Protein AF-A0A6V7IF59-F1 (afdb_monomer_lite)

Organism: NCBI:txid1563983

Secondary structure (DSSP, 8-state):
-HHHHHHH-TT-----PPPTTT--TTHHHH-TTHIIIIIHHHHHHHHH-

pLDDT: mean 85.95, std 6.02, range [64.88, 94.81]

Structure (mmCIF, N/CA/C/O backbone):
data_AF-A0A6V7IF59-F1
#
_entry.id   AF-A0A6V7IF59-F1
#
loop_
_atom_site.group_PDB
_atom_site.id
_atom_site.type_symbol
_atom_site.label_atom_id
_atom_site.label_alt_id
_atom_site.label_comp_id
_atom_site.label_asym_id
_atom_site.label_entity_id
_atom_site.label_seq_id
_atom_site.pdbx_PDB_ins_code
_atom_site.Cartn_x
_atom_site.Cartn_y
_atom_site.Cartn_z
_atom_site.occupancy
_atom_site.B_iso_or_equiv
_atom_site.auth_seq_id
_atom_site.auth_comp_id
_atom_site.auth_asym_id
_atom_site.auth_atom_id
_atom_site.pdbx_PDB_model_num
ATOM 1 N N . ASP A 1 1 ? -6.418 15.861 2.129 1.00 74.06 1 ASP A N 1
ATOM 2 C CA . ASP A 1 1 ? -5.333 15.512 3.066 1.00 74.06 1 ASP A CA 1
ATOM 3 C C . ASP A 1 1 ? -5.510 14.063 3.517 1.00 74.06 1 ASP A C 1
ATOM 5 O O . ASP A 1 1 ? -6.566 13.729 4.049 1.00 74.06 1 ASP A O 1
ATOM 9 N N . LEU A 1 2 ? -4.521 13.201 3.257 1.00 79.06 2 LEU A N 1
ATOM 10 C CA . LEU A 1 2 ? -4.566 11.774 3.610 1.00 79.06 2 LEU A CA 1
ATOM 11 C C . LEU A 1 2 ? -4.670 11.562 5.130 1.00 79.06 2 LEU A C 1
ATOM 13 O O . LEU A 1 2 ? -5.339 10.633 5.575 1.00 79.06 2 LEU A O 1
ATOM 17 N N . LYS A 1 3 ? -4.077 12.457 5.935 1.00 83.19 3 LYS A N 1
ATOM 18 C CA . LYS A 1 3 ? -4.118 12.371 7.404 1.00 83.19 3 LYS A CA 1
ATOM 19 C C . LYS A 1 3 ? -5.528 12.594 7.948 1.00 83.19 3 LYS A C 1
ATOM 21 O O . LYS A 1 3 ? -5.968 11.866 8.833 1.00 83.19 3 LYS A O 1
ATOM 26 N N . LEU A 1 4 ? -6.242 13.564 7.376 1.00 86.56 4 LEU A N 1
ATOM 27 C CA . LEU A 1 4 ? -7.626 13.871 7.740 1.00 86.56 4 LEU A CA 1
ATOM 28 C C . LEU A 1 4 ? -8.589 12.748 7.337 1.00 86.56 4 LEU A C 1
ATOM 30 O O . LEU A 1 4 ? -9.567 12.491 8.031 1.00 86.56 4 LEU A O 1
ATOM 34 N N . LEU A 1 5 ? -8.335 12.083 6.208 1.00 84.25 5 LEU A N 1
ATOM 35 C CA . LEU A 1 5 ? -9.144 10.942 5.787 1.00 84.25 5 LEU A CA 1
ATOM 36 C C . LEU A 1 5 ? -8.920 9.742 6.715 1.00 84.25 5 LEU A C 1
ATOM 38 O O . LEU A 1 5 ? -9.887 9.136 7.170 1.00 84.25 5 LEU A O 1
ATOM 42 N N . LYS A 1 6 ? -7.660 9.461 7.071 1.00 83.94 6 LYS A N 1
ATOM 43 C CA . LYS A 1 6 ? -7.311 8.408 8.031 1.00 83.94 6 LYS A CA 1
ATOM 44 C C . LYS A 1 6 ? -7.998 8.615 9.380 1.00 83.94 6 LYS A C 1
ATOM 46 O O . LYS A 1 6 ? -8.545 7.668 9.926 1.00 83.94 6 LYS A O 1
ATOM 51 N N . SER A 1 7 ? -8.022 9.843 9.902 1.00 84.31 7 SER A N 1
ATOM 52 C CA . SER A 1 7 ? -8.651 10.125 11.199 1.00 84.31 7 SER A CA 1
ATOM 53 C C . SER A 1 7 ? -10.178 9.976 11.198 1.00 84.31 7 SER A C 1
ATOM 55 O O . SER A 1 7 ? -10.776 9.922 12.266 1.00 84.31 7 SER A O 1
ATOM 57 N N . LYS A 1 8 ? -10.818 9.944 10.021 1.00 89.38 8 LYS A N 1
ATOM 58 C CA . LYS A 1 8 ? -12.270 9.749 9.873 1.00 89.38 8 LYS A CA 1
ATOM 59 C C . LYS A 1 8 ? -12.669 8.281 9.713 1.00 89.38 8 LYS A C 1
ATOM 61 O O . LYS A 1 8 ? -13.843 7.962 9.866 1.00 89.38 8 LYS A O 1
ATOM 66 N N . LEU A 1 9 ? -11.724 7.398 9.397 1.00 87.56 9 LEU A N 1
ATOM 67 C CA . LEU A 1 9 ? -11.970 5.968 9.239 1.00 87.56 9 LEU A CA 1
ATOM 68 C C . LEU A 1 9 ? -11.748 5.270 10.588 1.00 87.56 9 LEU A C 1
ATOM 70 O O . LEU A 1 9 ? -10.624 5.177 11.069 1.00 87.56 9 LEU A O 1
ATOM 74 N N . SER A 1 10 ? -12.821 4.773 11.207 1.00 82.44 10 SER A N 1
ATOM 75 C CA . SER A 1 10 ? -12.787 4.170 12.551 1.00 82.44 10 SER A CA 1
ATOM 76 C C . SER A 1 10 ? -12.159 2.773 12.611 1.00 82.44 10 SER A C 1
ATOM 78 O O . SER A 1 10 ? -11.858 2.284 13.696 1.00 82.44 10 SER A O 1
ATOM 80 N N . SER A 1 11 ? -11.983 2.107 11.467 1.00 85.00 11 SER A N 1
ATOM 81 C CA . SER A 1 11 ? -11.611 0.686 11.397 1.00 85.00 11 SER A CA 1
ATOM 82 C C . SER A 1 11 ? -10.549 0.436 10.328 1.00 85.00 11 SER A C 1
ATOM 84 O O . SER A 1 11 ? -10.727 -0.369 9.419 1.00 85.00 11 SER A O 1
ATOM 86 N N . VAL A 1 12 ? -9.437 1.166 10.410 1.00 85.19 12 VAL A N 1
ATOM 87 C CA . VAL A 1 12 ? -8.298 0.972 9.504 1.00 85.19 12 VAL A CA 1
ATOM 88 C C . VAL A 1 12 ? -7.516 -0.272 9.932 1.00 85.19 12 VAL A C 1
ATOM 90 O O . VAL A 1 12 ? -6.896 -0.284 10.990 1.00 85.19 12 VAL A O 1
ATOM 93 N N . ILE A 1 13 ? -7.553 -1.317 9.101 1.00 85.19 13 ILE A N 1
ATOM 94 C CA . ILE A 1 13 ? -6.887 -2.609 9.355 1.00 85.19 13 ILE A CA 1
ATOM 95 C C . ILE A 1 13 ? -5.422 -2.590 8.889 1.00 85.19 13 ILE A C 1
ATOM 97 O O . ILE A 1 13 ? -4.573 -3.263 9.470 1.00 85.19 13 ILE A O 1
ATOM 101 N N . LEU A 1 14 ? -5.112 -1.805 7.855 1.00 84.62 14 LEU A N 1
ATOM 102 C CA . LEU A 1 14 ? -3.778 -1.695 7.276 1.00 84.62 14 LEU A CA 1
ATOM 103 C C . LEU A 1 14 ? -3.507 -0.244 6.868 1.00 84.62 14 LEU A C 1
ATOM 105 O O . LEU A 1 14 ? -4.317 0.370 6.176 1.00 84.62 14 LEU A O 1
AT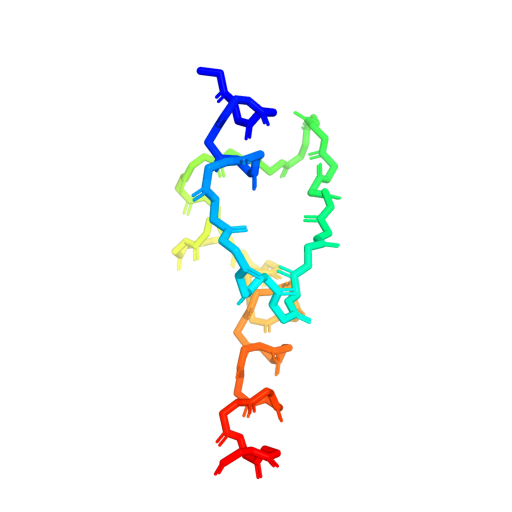OM 109 N N . ASP A 1 15 ? -2.364 0.288 7.297 1.00 85.94 15 ASP A N 1
ATOM 110 C CA . ASP A 1 15 ? -1.853 1.596 6.887 1.00 85.94 15 ASP A CA 1
ATOM 111 C C . ASP A 1 15 ? -0.328 1.542 6.795 1.00 85.94 15 ASP A C 1
ATOM 113 O O . ASP A 1 15 ? 0.360 1.331 7.796 1.00 85.94 15 ASP A O 1
ATOM 117 N N . TYR A 1 16 ? 0.197 1.728 5.590 1.00 84.69 16 TYR A N 1
ATOM 118 C CA . TYR A 1 16 ? 1.623 1.863 5.347 1.00 84.69 16 TYR A CA 1
ATOM 119 C C . TYR A 1 16 ? 1.855 2.891 4.248 1.00 84.69 16 TYR A C 1
ATOM 121 O O . TYR A 1 16 ? 1.095 3.018 3.286 1.00 84.69 16 TYR A O 1
ATOM 129 N N . LYS A 1 17 ? 2.919 3.670 4.424 1.00 82.50 17 LYS A N 1
ATOM 130 C CA . LYS A 1 17 ? 3.243 4.780 3.539 1.00 82.50 17 LYS A CA 1
ATOM 131 C C . LYS A 1 17 ? 4.178 4.299 2.437 1.00 82.50 17 LYS A C 1
ATOM 133 O O . LYS A 1 17 ? 5.276 3.831 2.728 1.00 82.50 17 LYS A O 1
ATOM 138 N N . MET A 1 18 ? 3.769 4.492 1.188 1.00 83.12 18 MET A N 1
ATOM 139 C CA . MET A 1 18 ? 4.643 4.250 0.042 1.00 83.12 18 MET A CA 1
ATOM 140 C C . MET A 1 18 ? 5.777 5.283 -0.017 1.00 83.12 18 MET A C 1
ATOM 142 O O . MET A 1 18 ? 5.572 6.439 0.382 1.00 83.12 18 MET A O 1
ATOM 146 N N . PRO A 1 19 ? 6.968 4.905 -0.515 1.00 80.12 19 PRO A N 1
ATOM 147 C CA . PRO A 1 19 ? 8.070 5.841 -0.664 1.00 80.12 19 PRO A CA 1
ATOM 148 C C . PRO A 1 19 ? 7.658 7.004 -1.590 1.00 80.12 19 PRO A C 1
ATOM 150 O O . PRO A 1 19 ? 7.251 6.771 -2.729 1.00 80.12 19 PRO A O 1
ATOM 153 N N . PRO A 1 20 ? 7.753 8.265 -1.130 1.00 64.88 20 PRO A N 1
ATOM 154 C CA . PRO A 1 20 ? 7.125 9.412 -1.794 1.00 64.88 20 PRO A CA 1
ATOM 155 C C . PRO A 1 20 ? 7.741 9.788 -3.148 1.00 64.88 20 PRO A C 1
ATOM 157 O O . PRO A 1 20 ? 7.118 10.527 -3.903 1.00 64.88 20 PRO A O 1
ATOM 160 N N . ASN A 1 21 ? 8.941 9.293 -3.464 1.00 69.44 21 ASN A N 1
ATOM 161 C CA . ASN A 1 21 ? 9.683 9.693 -4.662 1.00 69.44 21 ASN A CA 1
ATOM 162 C C . ASN A 1 21 ? 9.697 8.621 -5.760 1.00 69.44 21 ASN A C 1
ATOM 164 O O . ASN A 1 21 ? 10.225 8.875 -6.838 1.00 69.44 21 ASN A O 1
ATOM 168 N N . THR A 1 22 ? 9.155 7.431 -5.496 1.00 73.50 22 THR A N 1
ATOM 169 C CA . THR A 1 22 ? 9.220 6.292 -6.428 1.00 73.50 22 THR A CA 1
ATOM 170 C C . THR A 1 22 ? 7.858 5.689 -6.734 1.00 73.50 22 THR A C 1
ATOM 172 O O . THR A 1 22 ? 7.794 4.742 -7.508 1.00 73.50 22 THR A O 1
ATOM 17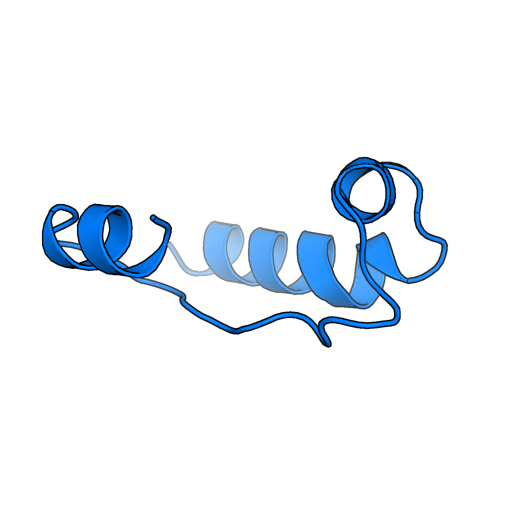5 N N . PHE A 1 23 ? 6.795 6.184 -6.096 1.00 82.44 23 PHE A N 1
ATOM 176 C CA . PHE A 1 23 ? 5.464 5.611 -6.217 1.00 82.44 23 PHE A CA 1
ATOM 177 C C . PHE A 1 23 ? 4.420 6.710 -6.428 1.00 82.44 23 PHE A C 1
ATOM 179 O O . PHE A 1 23 ? 4.069 7.460 -5.514 1.00 82.44 23 PHE A O 1
ATOM 186 N N . ASN A 1 24 ? 3.964 6.831 -7.668 1.00 84.12 24 ASN A N 1
ATOM 187 C CA . ASN A 1 24 ? 2.923 7.745 -8.112 1.00 84.12 24 ASN A CA 1
ATOM 188 C C . ASN A 1 24 ? 1.538 7.055 -8.120 1.00 84.12 24 ASN A C 1
ATOM 190 O O . ASN A 1 24 ? 1.376 5.932 -7.651 1.00 84.12 24 ASN A O 1
ATOM 194 N N . HIS A 1 25 ? 0.508 7.738 -8.630 1.00 86.12 25 HIS A N 1
ATOM 195 C CA . HIS A 1 25 ? -0.859 7.201 -8.662 1.00 86.12 25 HIS A CA 1
ATOM 196 C C . HIS A 1 25 ? -1.064 6.053 -9.669 1.00 86.12 25 HIS A C 1
ATOM 198 O O . HIS A 1 25 ? -1.830 5.131 -9.404 1.00 86.12 25 HIS A O 1
ATOM 204 N N . TYR A 1 26 ? -0.373 6.085 -10.807 1.00 86.81 26 TYR A N 1
ATOM 205 C CA . TYR A 1 26 ? -0.422 5.029 -11.820 1.00 86.81 26 TYR A CA 1
ATOM 206 C C . TYR A 1 26 ? 0.357 3.784 -11.399 1.00 86.81 26 TYR A C 1
ATOM 208 O O . TYR A 1 26 ? 0.027 2.674 -11.813 1.00 86.81 26 TYR A O 1
ATOM 216 N N . ASP A 1 27 ? 1.347 3.955 -10.527 1.00 87.44 27 ASP A N 1
ATOM 217 C CA . ASP A 1 27 ? 2.165 2.861 -10.018 1.00 87.44 27 ASP A CA 1
ATOM 218 C C . ASP A 1 27 ? 1.351 1.856 -9.193 1.00 87.44 27 ASP A C 1
ATOM 220 O O . ASP A 1 27 ? 1.704 0.683 -9.145 1.00 87.44 27 ASP A O 1
ATOM 224 N N . PHE A 1 28 ? 0.209 2.264 -8.631 1.00 87.81 28 PHE A N 1
ATOM 225 C CA . PHE A 1 28 ? -0.726 1.343 -7.974 1.00 87.81 28 PHE A CA 1
ATOM 226 C C . PHE A 1 28 ? -1.348 0.322 -8.935 1.00 87.81 28 PHE A C 1
ATOM 228 O O . PHE A 1 28 ? -1.792 -0.723 -8.471 1.00 87.81 28 PHE A O 1
ATOM 235 N N . LEU A 1 29 ? -1.401 0.623 -10.240 1.00 89.31 29 LEU A N 1
ATOM 236 C CA . LEU A 1 29 ? -1.991 -0.247 -11.260 1.00 89.31 29 LEU A CA 1
ATOM 237 C C . LEU A 1 29 ? -0.929 -0.912 -12.142 1.00 89.31 29 LEU A C 1
ATOM 239 O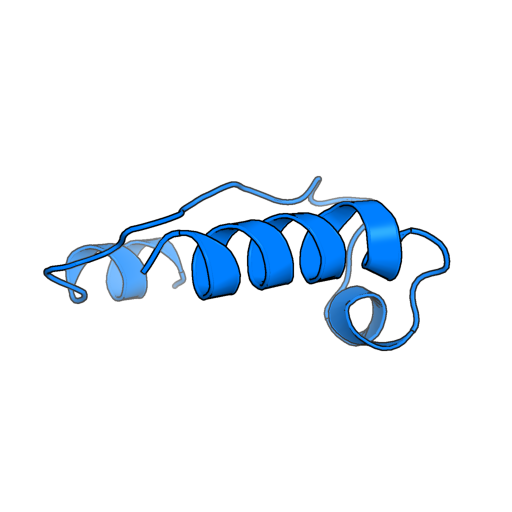 O . LEU A 1 29 ? -1.032 -2.105 -12.432 1.00 89.31 29 LEU A O 1
ATOM 243 N N . TRP A 1 30 ? 0.075 -0.147 -12.579 1.00 86.00 30 TRP A N 1
ATOM 244 C CA . TRP A 1 30 ? 0.996 -0.550 -13.650 1.00 86.00 30 TRP A CA 1
ATOM 245 C C . TRP A 1 30 ? 2.470 -0.588 -13.251 1.00 86.00 30 TRP A C 1
ATOM 247 O O . TRP A 1 30 ? 3.313 -0.866 -14.105 1.00 86.00 30 TRP A O 1
ATOM 257 N N . SER A 1 31 ? 2.817 -0.326 -11.989 1.00 88.31 31 SER A N 1
ATOM 258 C CA . SER A 1 31 ? 4.213 -0.469 -11.578 1.00 88.31 31 SER A CA 1
ATOM 259 C C . SER A 1 31 ? 4.649 -1.926 -11.657 1.00 88.31 31 SER A C 1
ATOM 261 O O . SER A 1 31 ? 3.923 -2.835 -11.254 1.00 88.31 31 SER A O 1
ATOM 263 N N . ILE A 1 32 ? 5.887 -2.135 -12.098 1.00 90.12 32 ILE A N 1
ATOM 264 C CA . ILE A 1 32 ? 6.554 -3.441 -12.054 1.00 90.12 32 ILE A CA 1
ATOM 265 C C . ILE A 1 32 ? 6.597 -3.968 -10.610 1.00 90.12 32 ILE A C 1
ATOM 267 O O . ILE A 1 32 ? 6.469 -5.168 -10.391 1.00 90.12 32 ILE A O 1
ATOM 271 N N . SER A 1 33 ? 6.704 -3.075 -9.621 1.00 87.62 33 SER A N 1
ATOM 272 C CA . SER A 1 33 ? 6.716 -3.423 -8.196 1.00 87.62 33 SER A CA 1
ATOM 273 C C . SER A 1 33 ? 5.320 -3.462 -7.557 1.00 87.62 33 SER A C 1
ATOM 275 O O . SER A 1 33 ? 5.209 -3.766 -6.370 1.00 87.62 33 SER A O 1
ATOM 277 N N . ALA A 1 34 ? 4.241 -3.168 -8.297 1.00 88.44 34 ALA A N 1
ATOM 278 C CA . ALA A 1 34 ? 2.872 -3.201 -7.767 1.00 88.44 34 ALA A CA 1
ATOM 279 C C . ALA A 1 34 ? 2.449 -4.579 -7.218 1.00 88.44 34 ALA A C 1
ATOM 281 O O . ALA A 1 34 ? 1.808 -4.608 -6.161 1.00 88.44 34 ALA A O 1
ATOM 282 N N . PRO A 1 35 ? 2.812 -5.719 -7.851 1.00 90.62 35 PRO A N 1
ATOM 283 C CA . PRO A 1 35 ? 2.470 -7.035 -7.322 1.00 90.62 35 PRO A CA 1
ATOM 284 C C . PRO A 1 35 ? 3.002 -7.278 -5.912 1.00 90.62 35 PRO A C 1
ATOM 286 O O . PRO A 1 35 ? 2.243 -7.705 -5.048 1.00 90.62 35 PRO A O 1
ATOM 289 N N . GLU A 1 36 ? 4.262 -6.933 -5.663 1.00 90.25 36 GLU A N 1
ATOM 290 C CA . GLU A 1 36 ? 4.921 -7.146 -4.370 1.00 90.25 36 GLU A CA 1
ATOM 291 C C . GLU A 1 36 ? 4.469 -6.115 -3.325 1.00 90.25 36 GLU A C 1
ATOM 293 O O . GLU A 1 36 ? 4.209 -6.449 -2.171 1.00 90.25 36 GLU A O 1
ATOM 298 N N . LEU A 1 37 ? 4.347 -4.843 -3.723 1.00 87.94 37 LEU A N 1
ATOM 299 C CA . LEU A 1 37 ? 4.101 -3.745 -2.787 1.00 87.94 37 LEU A CA 1
ATOM 300 C C . LEU A 1 37 ? 2.621 -3.528 -2.460 1.00 87.94 37 LEU A C 1
ATOM 302 O O . LEU A 1 37 ? 2.318 -2.995 -1.393 1.00 87.94 37 LEU A O 1
ATOM 306 N N . VAL A 1 38 ? 1.701 -3.890 -3.358 1.00 89.50 38 VAL A N 1
ATOM 307 C CA . VAL A 1 38 ? 0.264 -3.590 -3.230 1.00 89.50 38 VAL A CA 1
ATOM 308 C C . VAL A 1 38 ? -0.575 -4.862 -3.264 1.00 89.50 38 VAL A C 1
ATOM 310 O O . VAL A 1 38 ? -1.370 -5.093 -2.353 1.00 89.50 38 VAL A O 1
ATOM 313 N N . TYR A 1 39 ? -0.422 -5.695 -4.294 1.00 91.44 39 TYR A N 1
ATOM 314 C CA . TYR A 1 39 ? -1.352 -6.807 -4.508 1.00 91.44 39 TYR A CA 1
ATOM 315 C C . TYR A 1 39 ? -1.129 -7.953 -3.527 1.00 91.44 39 TYR A C 1
ATOM 317 O O . TYR A 1 39 ? -2.087 -8.450 -2.944 1.00 91.44 39 TYR A O 1
ATOM 325 N N . GLU A 1 40 ? 0.114 -8.350 -3.285 1.00 92.56 40 GLU A N 1
ATOM 326 C CA . GLU A 1 40 ? 0.434 -9.407 -2.334 1.00 92.56 40 GLU A CA 1
ATOM 327 C C . GLU A 1 40 ? -0.071 -9.111 -0.906 1.00 92.56 40 GLU A C 1
ATOM 329 O O . GLU A 1 40 ? -0.796 -9.952 -0.357 1.00 92.56 40 GLU A O 1
ATOM 334 N N . PRO A 1 41 ? 0.218 -7.947 -0.283 1.00 91.88 41 PRO A N 1
ATOM 335 C CA . PRO A 1 41 ? -0.316 -7.642 1.042 1.00 91.88 41 PRO A CA 1
ATOM 336 C C . PRO A 1 41 ? -1.847 -7.545 1.046 1.00 91.88 41 PRO A C 1
ATOM 338 O O . PRO A 1 41 ? -2.471 -7.964 2.021 1.00 91.88 41 PRO A O 1
ATOM 341 N N . LEU A 1 42 ? -2.461 -7.066 -0.043 1.00 91.44 42 LEU A N 1
ATOM 342 C CA . LEU A 1 42 ? -3.917 -7.023 -0.186 1.00 91.44 42 LEU A CA 1
ATOM 343 C C . LEU A 1 42 ? -4.529 -8.429 -0.210 1.00 91.44 42 LEU A C 1
ATOM 345 O O . LEU A 1 42 ? -5.457 -8.699 0.547 1.00 91.44 42 LEU A O 1
ATOM 349 N N . ILE A 1 43 ? -4.001 -9.338 -1.032 1.00 94.31 43 ILE A N 1
ATOM 350 C CA . ILE A 1 43 ? -4.488 -10.721 -1.126 1.00 94.31 43 ILE A CA 1
ATOM 351 C C . ILE A 1 43 ? -4.277 -11.461 0.196 1.00 94.31 43 ILE A C 1
ATOM 353 O O . ILE A 1 43 ? -5.176 -12.161 0.654 1.00 94.31 43 ILE A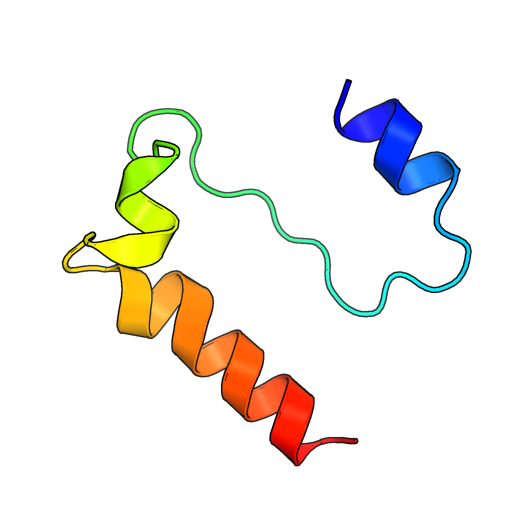 O 1
ATOM 357 N N . ARG A 1 44 ? -3.132 -11.268 0.863 1.00 94.06 44 ARG A N 1
ATOM 358 C CA . ARG A 1 44 ? -2.890 -11.836 2.201 1.00 94.06 44 ARG A CA 1
ATOM 359 C C . ARG A 1 44 ? -3.901 -11.326 3.229 1.00 94.06 44 ARG A C 1
ATOM 361 O O . ARG A 1 44 ? -4.316 -12.091 4.095 1.00 94.06 44 ARG A O 1
ATOM 368 N N . LEU A 1 45 ? -4.299 -10.056 3.142 1.00 92.75 45 LEU A N 1
ATOM 369 C CA . LEU A 1 45 ? -5.315 -9.479 4.019 1.00 92.75 45 LEU A CA 1
ATOM 370 C C . LEU A 1 45 ? -6.703 -10.049 3.711 1.00 92.75 45 LEU A C 1
ATOM 372 O O . LEU A 1 45 ? -7.394 -10.447 4.641 1.00 92.75 45 LEU A O 1
ATOM 376 N N . LEU A 1 46 ? -7.072 -10.168 2.434 1.00 92.44 46 LEU A N 1
ATOM 377 C CA . LEU A 1 46 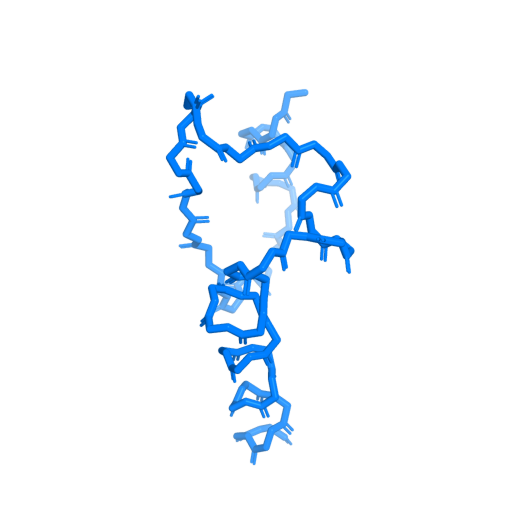? -8.326 -10.800 2.008 1.00 92.44 46 LEU A CA 1
ATOM 378 C C . LEU A 1 46 ? -8.402 -12.289 2.363 1.00 92.44 46 LEU A C 1
ATOM 380 O O . LEU A 1 46 ? -9.488 -12.795 2.571 1.00 92.44 46 LEU A O 1
ATOM 384 N N . ALA A 1 47 ? -7.275 -13.000 2.425 1.00 94.81 47 ALA A N 1
ATOM 385 C CA . ALA A 1 47 ? -7.248 -14.403 2.838 1.00 94.81 47 ALA A CA 1
ATOM 386 C C . ALA A 1 47 ? -7.317 -14.587 4.365 1.00 94.81 47 ALA A C 1
ATOM 388 O O . ALA A 1 47 ? -7.618 -15.677 4.845 1.00 94.81 4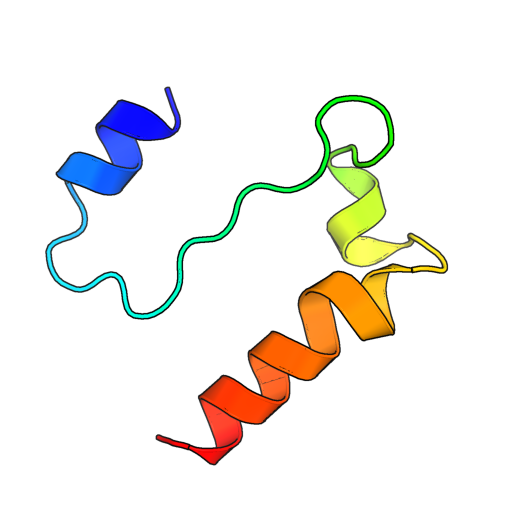7 ALA A O 1
ATOM 389 N N . LYS A 1 48 ? -6.974 -13.547 5.135 1.00 91.69 48 LYS A N 1
ATOM 390 C CA . LYS A 1 48 ? -6.953 -13.579 6.604 1.00 91.69 48 LYS A CA 1
ATOM 391 C C . LYS A 1 48 ? -8.338 -13.337 7.223 1.00 91.69 48 LYS A C 1
ATOM 393 O O . LYS A 1 48 ? -8.540 -13.727 8.374 1.00 91.69 48 LYS A O 1
ATOM 398 N N . TYR A 1 49 ? -9.235 -12.675 6.497 1.00 82.44 49 TYR A N 1
ATOM 399 C CA . TYR A 1 49 ? -10.588 -12.311 6.926 1.00 82.44 49 TYR A CA 1
ATOM 400 C C . TYR A 1 49 ? -11.629 -13.004 6.053 1.00 82.44 49 TYR A C 1
ATOM 402 O O . TYR A 1 49 ? -12.682 -13.374 6.613 1.00 82.44 49 TYR A O 1
#

Radius of gyration: 12.4 Å; chains: 1; bounding box: 22×30×26 Å

Foldseek 3Di:
DVVVVVVVDPDDPDDDDDDPPPDDPCCCPDNPCNCVPPVVVVVVVVVVD

Sequence (49 aa):
DLKLLKSKLSSVILDYKMPPNTFNHYDFLWSISAPELVYEPLIRLLAKY

InterPro domains:
  IPR029058 Alpha/Beta hydrolase fold [G3DSA:3.40.50.1820] (1-48)